Protein AF-T0YXG3-F1 (afdb_monomer)

Nearest PDB structures (foldseek):
  2q16-assembly1_B  TM=9.146E-01  e=9.879E-06  Escherichia coli K-12
  2pyu-assembly1_A-2  TM=8.471E-01  e=1.359E-05  Escherichia coli K-12
  1k7k-assembly1_A  TM=8.362E-01  e=2.266E-05  Escherichia coli
  3tqu-assembly2_D  TM=8.646E-01  e=6.708E-05  Coxiella burnetii RSA 493
  4bnq-assembly1_B  TM=8.327E-01  e=3.761E-04  Staphylococcus aureus

Secondary structure (DSSP, 8-state):
---S-HHHHHHHHHHTTTSS-----GGGSTT-TT-------SSHHHHHHHHHHHHHHHHSS---------EEGGGTTEEGGGTTTBTBTT--HHHHHHHHHHHHHHHHHHT-

Sequence (112 aa):
MASRNRGKVRELASLLASLPWSLQSLDDVPGGTEISWDESGSTYRANAAIKAEAVCRGTGLPALADDSGIELEALGGFPGVRSARWLGDDATEAELRTALCARVADLAEDAR

Radius of gyration: 16.85 Å; Cα contacts (8 Å, |Δi|>4): 125; chains: 1; bounding box: 40×25×52 Å

Mean predicted aligned error: 4.3 Å

Foldseek 3Di:
DLDPDPVVQVVVCVVCVVPPDDRDDLVRAVQSVVQDFDQPDPAQVSSQVRSQVSNCVRRVDRGGGGADAAADVLVVGPPHSCRCQPVHVPDDNVNSVVVVVVVVVVSVVVVD

Organism: NCBI:txid410659

Structure (mmCIF, N/CA/C/O backbone):
data_AF-T0YXG3-F1
#
_entry.id   AF-T0YXG3-F1
#
loop_
_atom_site.group_PDB
_atom_site.id
_atom_site.type_symbol
_atom_site.label_atom_id
_atom_site.label_alt_id
_atom_site.label_comp_id
_atom_site.label_asym_id
_atom_site.label_entity_id
_atom_site.label_seq_id
_atom_site.pdbx_PDB_ins_code
_atom_site.Cartn_x
_atom_site.Car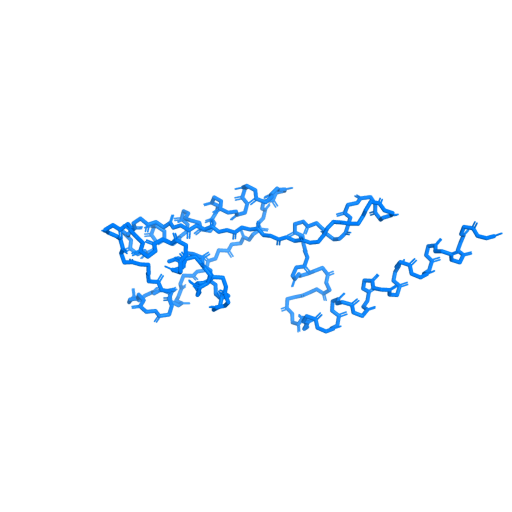tn_y
_atom_site.Cartn_z
_atom_site.occupancy
_atom_site.B_iso_or_equiv
_atom_site.auth_seq_id
_atom_site.auth_comp_id
_atom_site.auth_asym_id
_ato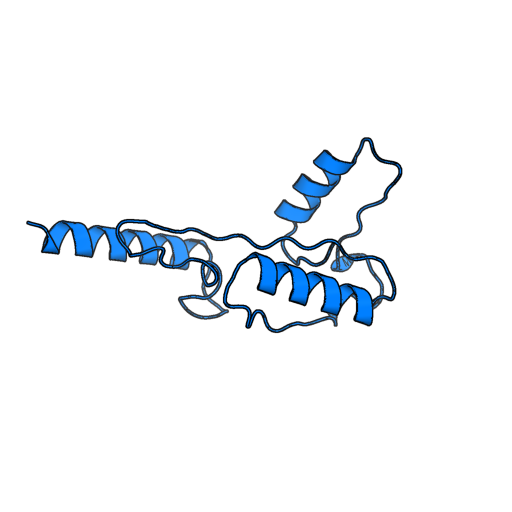m_site.auth_atom_id
_atom_site.pdbx_PDB_model_num
ATOM 1 N N . MET A 1 1 ? -8.208 2.438 9.194 1.00 89.00 1 MET A N 1
ATOM 2 C CA . MET A 1 1 ? -7.759 2.052 7.840 1.00 89.00 1 MET A CA 1
ATOM 3 C C . MET A 1 1 ? -6.407 1.388 7.959 1.00 89.00 1 MET A C 1
ATOM 5 O O . MET A 1 1 ? -5.508 2.004 8.506 1.00 89.00 1 MET A O 1
ATOM 9 N N . ALA A 1 2 ? -6.252 0.168 7.454 1.00 91.75 2 ALA A N 1
ATOM 10 C CA . ALA A 1 2 ? -5.015 -0.603 7.520 1.00 91.75 2 ALA A CA 1
ATOM 11 C C . ALA A 1 2 ? -3.996 -0.153 6.460 1.00 91.75 2 ALA A C 1
ATOM 13 O O . ALA A 1 2 ? -3.660 -0.877 5.526 1.00 91.75 2 ALA A O 1
ATOM 14 N N . SER A 1 3 ? -3.555 1.098 6.569 1.00 89.50 3 SER A N 1
ATOM 15 C CA . SER A 1 3 ? -2.539 1.687 5.706 1.00 89.50 3 SER A CA 1
ATOM 16 C C . SER A 1 3 ? -1.778 2.769 6.459 1.00 89.50 3 SER A C 1
ATOM 18 O O . SER A 1 3 ? -2.375 3.531 7.216 1.00 89.50 3 SER A O 1
ATOM 20 N N . ARG A 1 4 ? -0.472 2.864 6.196 1.00 85.62 4 ARG A N 1
ATOM 21 C CA . ARG A 1 4 ? 0.384 3.974 6.645 1.00 85.62 4 ARG A CA 1
ATOM 22 C C . ARG A 1 4 ? 0.459 5.108 5.610 1.00 85.62 4 ARG A C 1
ATOM 24 O O . ARG A 1 4 ? 1.070 6.143 5.852 1.00 85.62 4 ARG A O 1
ATOM 31 N N . ASN A 1 5 ? -0.180 4.943 4.447 1.00 87.31 5 ASN A N 1
ATOM 32 C CA . ASN A 1 5 ? -0.204 5.962 3.402 1.00 87.31 5 ASN A CA 1
ATOM 33 C C . ASN A 1 5 ? -1.308 6.995 3.684 1.00 87.31 5 ASN A C 1
ATOM 35 O O . ASN A 1 5 ? -2.493 6.757 3.434 1.00 87.31 5 ASN A O 1
ATOM 39 N N . ARG A 1 6 ? -0.905 8.179 4.157 1.00 86.88 6 ARG A N 1
ATOM 40 C CA . ARG A 1 6 ? -1.818 9.296 4.464 1.00 86.88 6 ARG A CA 1
ATOM 41 C C . ARG A 1 6 ? -2.600 9.801 3.245 1.00 86.88 6 ARG A C 1
ATOM 43 O O . ARG A 1 6 ? -3.676 10.368 3.418 1.00 86.88 6 ARG A O 1
ATOM 50 N N . GLY A 1 7 ? -2.068 9.632 2.033 1.00 87.56 7 GLY A N 1
ATOM 51 C CA . GLY A 1 7 ? -2.766 9.945 0.784 1.00 87.56 7 GLY A CA 1
ATOM 52 C C . GLY A 1 7 ? -3.991 9.056 0.600 1.00 87.56 7 GLY A C 1
ATOM 53 O O . GLY A 1 7 ? -5.102 9.569 0.487 1.00 87.56 7 GLY A O 1
ATOM 54 N N . LYS A 1 8 ? -3.806 7.736 0.722 1.00 87.12 8 LYS A N 1
ATOM 55 C CA . LYS A 1 8 ? -4.907 6.768 0.608 1.00 87.12 8 LYS A CA 1
ATOM 56 C C . LYS A 1 8 ? -5.987 6.975 1.670 1.00 87.12 8 LYS A C 1
ATOM 58 O O . LYS A 1 8 ? -7.170 6.860 1.367 1.00 87.12 8 LYS A O 1
ATOM 63 N N . VAL A 1 9 ? -5.597 7.313 2.905 1.00 90.62 9 VAL A N 1
ATOM 64 C CA . VAL A 1 9 ? -6.563 7.637 3.972 1.00 90.62 9 VAL A CA 1
ATOM 65 C C . VAL A 1 9 ? -7.431 8.827 3.579 1.00 90.62 9 VAL A C 1
ATOM 67 O O . VAL A 1 9 ? -8.648 8.755 3.715 1.00 90.62 9 VAL A O 1
ATOM 70 N N . ARG A 1 10 ? -6.828 9.901 3.055 1.00 90.75 10 ARG A N 1
ATOM 71 C CA . ARG A 1 10 ? -7.572 11.086 2.601 1.00 90.75 10 ARG A CA 1
ATOM 72 C C . ARG A 1 10 ? -8.521 10.766 1.447 1.00 90.75 10 ARG A C 1
ATOM 74 O O . ARG A 1 10 ? -9.669 11.200 1.477 1.00 90.75 10 ARG A O 1
ATOM 81 N N . GLU A 1 11 ? -8.059 10.008 0.458 1.00 91.38 11 GLU A N 1
ATOM 82 C CA . GLU A 1 11 ? -8.873 9.617 -0.697 1.00 91.38 11 GLU A CA 1
ATOM 83 C C . GLU A 1 11 ? -10.071 8.757 -0.284 1.00 91.38 11 GLU A C 1
ATOM 85 O O . GLU A 1 11 ? -11.209 9.090 -0.615 1.00 91.38 11 GLU A O 1
ATOM 90 N N . LEU A 1 12 ?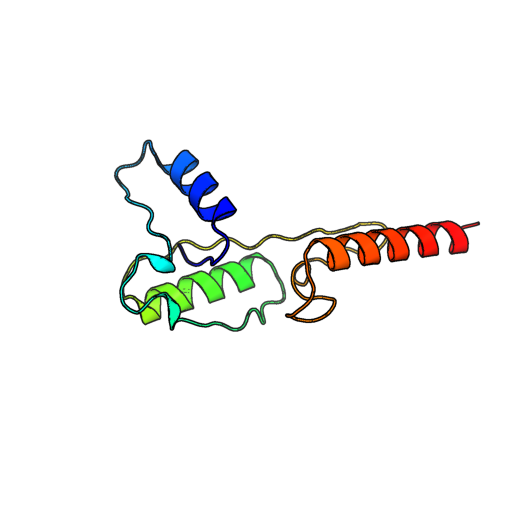 -9.851 7.703 0.509 1.00 91.25 12 LEU A N 1
ATOM 91 C CA . LEU A 1 12 ? -10.940 6.843 0.975 1.00 91.25 12 LEU A CA 1
ATOM 92 C C . LEU A 1 12 ? -11.885 7.561 1.940 1.00 91.25 12 LEU A C 1
ATOM 94 O O . LEU A 1 12 ? -13.091 7.347 1.864 1.00 91.25 12 LEU A O 1
ATOM 98 N N . ALA A 1 13 ? -11.379 8.438 2.812 1.00 91.44 13 ALA A N 1
ATOM 99 C CA . ALA A 1 13 ? -12.236 9.248 3.676 1.00 91.44 13 ALA A CA 1
ATOM 100 C C . ALA A 1 13 ? -13.185 10.134 2.854 1.00 91.44 13 ALA A C 1
ATOM 102 O O . ALA A 1 13 ? -14.364 10.230 3.182 1.00 91.44 13 ALA A O 1
ATOM 103 N N . SER A 1 14 ? -12.693 10.724 1.758 1.00 92.44 14 SER A N 1
ATOM 104 C CA . SER A 1 14 ? -13.516 11.506 0.828 1.00 92.44 14 SER A CA 1
ATOM 105 C C . SER A 1 14 ? -14.591 10.646 0.152 1.00 92.44 14 SER A C 1
ATOM 107 O O . SER A 1 14 ? -15.764 11.017 0.135 1.00 92.44 14 SER A O 1
ATOM 109 N N . LEU A 1 15 ? -14.221 9.460 -0.345 1.00 92.00 15 LEU A N 1
ATOM 110 C CA . LEU A 1 15 ? -15.154 8.543 -1.014 1.00 92.00 15 LEU A CA 1
ATOM 111 C C . LEU A 1 15 ? -16.256 8.015 -0.086 1.00 92.00 15 LEU A C 1
ATOM 113 O O . LEU A 1 15 ? -17.368 7.751 -0.537 1.00 92.00 15 LEU A O 1
ATOM 117 N N . LEU A 1 16 ? -15.954 7.861 1.203 1.00 91.75 16 LEU A N 1
ATOM 118 C CA . LEU A 1 16 ? -16.881 7.331 2.203 1.00 91.75 16 LEU A CA 1
ATOM 119 C C . LEU A 1 16 ? -17.652 8.426 2.955 1.00 91.75 16 LEU A C 1
ATOM 121 O O . LEU A 1 16 ? -18.465 8.099 3.814 1.00 91.75 16 LEU A O 1
ATOM 125 N N . ALA A 1 17 ? -17.441 9.707 2.634 1.00 91.94 17 ALA A N 1
ATOM 126 C CA . ALA A 1 17 ? -17.980 10.836 3.397 1.00 91.94 17 ALA A CA 1
ATOM 127 C C . ALA A 1 17 ? -19.519 10.891 3.458 1.00 91.94 17 ALA A C 1
ATOM 129 O O . ALA A 1 17 ? -20.077 11.503 4.365 1.00 91.94 17 ALA A O 1
ATOM 130 N N . SER A 1 18 ? -20.216 10.269 2.501 1.00 94.75 18 SER A N 1
ATOM 131 C CA . SER A 1 18 ? -21.684 10.196 2.473 1.00 94.75 18 SER A CA 1
ATOM 132 C C . SER A 1 18 ? -22.267 9.067 3.329 1.00 94.75 18 SER A C 1
ATOM 134 O O . SER A 1 18 ? -23.483 9.005 3.516 1.00 94.75 18 SER A O 1
ATOM 136 N N . LEU A 1 19 ? -21.427 8.162 3.832 1.00 93.75 19 LEU A N 1
ATOM 137 C CA . LEU A 1 19 ? -21.840 7.017 4.633 1.00 93.75 19 LEU A CA 1
ATOM 138 C C . LEU A 1 19 ? -21.757 7.359 6.128 1.00 93.75 19 LEU A C 1
ATOM 140 O O . LEU A 1 19 ? -20.950 8.197 6.528 1.00 93.75 19 LEU A O 1
ATOM 144 N N . PRO A 1 20 ? -22.548 6.700 6.993 1.00 93.75 20 PRO A N 1
ATOM 145 C CA . PRO A 1 20 ? -22.540 6.946 8.435 1.00 93.75 20 PRO A CA 1
ATOM 146 C C . PRO A 1 20 ? -21.332 6.283 9.129 1.00 93.75 20 PRO A C 1
ATOM 148 O O . PRO A 1 20 ? -21.471 5.657 10.179 1.00 93.75 20 PRO A O 1
ATOM 151 N N . TRP A 1 21 ? -20.145 6.375 8.528 1.00 88.69 21 TRP A N 1
ATOM 152 C CA . TRP A 1 21 ? -18.909 5.768 9.013 1.00 88.69 21 TRP A CA 1
ATOM 153 C C . TRP A 1 21 ? -17.826 6.826 9.201 1.00 88.69 21 TRP A C 1
ATOM 155 O O . TRP A 1 21 ? -17.659 7.717 8.375 1.00 88.69 21 TRP A O 1
ATOM 165 N N . SER A 1 22 ? -17.053 6.692 10.279 1.00 87.88 22 SER A N 1
ATOM 166 C CA . SER A 1 22 ? -15.865 7.509 10.521 1.00 87.88 22 SER A CA 1
ATOM 167 C C . SER A 1 22 ? -14.619 6.684 10.222 1.00 87.88 22 SER A C 1
ATOM 169 O O . SER A 1 22 ? -14.330 5.705 10.915 1.00 87.88 22 SER A O 1
ATOM 171 N N . LEU A 1 23 ? -13.897 7.047 9.160 1.00 91.31 23 LEU A N 1
ATOM 172 C CA . LEU A 1 23 ? -12.648 6.387 8.795 1.00 91.31 23 LEU A CA 1
ATOM 173 C C . LEU A 1 23 ? -11.496 6.972 9.619 1.00 91.31 23 LEU A C 1
ATOM 175 O O . LEU A 1 23 ? -11.142 8.134 9.451 1.00 91.31 23 LEU A O 1
ATOM 179 N N . GLN A 1 24 ? -10.880 6.151 10.468 1.00 91.38 24 GLN A N 1
ATOM 180 C CA . GLN A 1 24 ? -9.691 6.536 11.238 1.00 91.38 24 GLN A CA 1
ATOM 181 C C . GLN A 1 24 ? -8.410 6.060 10.547 1.00 91.38 24 GLN A C 1
ATOM 183 O O . GLN A 1 24 ? -8.394 4.971 9.954 1.00 91.38 24 GLN A O 1
ATOM 188 N N . SER A 1 25 ? -7.330 6.843 10.618 1.00 92.19 25 SER A N 1
ATOM 189 C CA . SER A 1 25 ? -6.000 6.356 10.236 1.00 92.19 25 SER A CA 1
ATOM 190 C C . SER A 1 25 ? -5.438 5.441 11.330 1.00 92.19 25 SER A C 1
ATOM 192 O O . SER A 1 25 ? -5.938 5.443 12.451 1.00 92.19 25 SER A O 1
ATOM 194 N N . LEU A 1 26 ? -4.421 4.629 11.023 1.00 91.25 26 LEU A N 1
ATOM 195 C CA . LEU A 1 26 ? -3.750 3.836 12.064 1.00 91.25 26 LEU A CA 1
ATOM 196 C C . LEU A 1 26 ? -3.081 4.710 13.128 1.00 91.25 26 LEU A C 1
ATOM 198 O O . LEU A 1 26 ? -3.040 4.304 14.284 1.00 91.25 26 LEU A O 1
ATOM 202 N N . ASP A 1 27 ? -2.608 5.897 12.744 1.00 90.25 27 ASP A N 1
ATOM 203 C CA . ASP A 1 27 ? -1.969 6.849 13.657 1.00 90.25 27 ASP A CA 1
ATOM 204 C C . ASP A 1 27 ? -2.957 7.387 14.711 1.00 90.25 27 ASP A C 1
ATOM 206 O O . ASP A 1 27 ? -2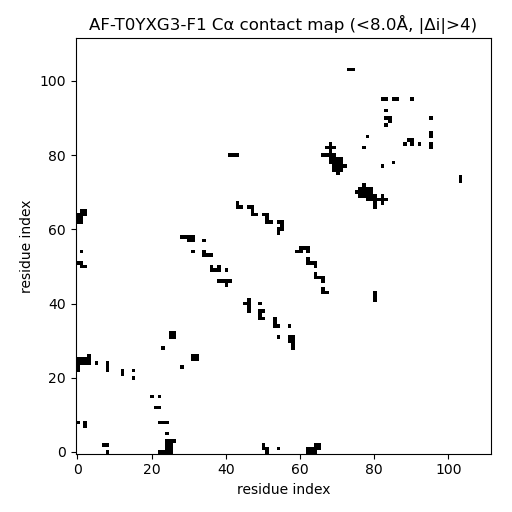.540 7.802 15.788 1.00 90.25 27 ASP A O 1
ATOM 210 N N . ASP A 1 28 ? -4.262 7.369 14.410 1.00 90.12 28 ASP A N 1
ATOM 211 C CA . ASP A 1 28 ? -5.314 7.903 15.286 1.00 90.12 28 ASP A CA 1
ATOM 212 C C . ASP A 1 28 ? -5.889 6.849 16.250 1.00 90.12 28 ASP A C 1
ATOM 214 O O . ASP A 1 28 ? -6.627 7.191 17.176 1.00 90.12 28 ASP A O 1
ATOM 218 N N . VAL A 1 29 ? -5.579 5.564 16.040 1.00 90.19 29 VAL A N 1
ATOM 219 C CA . VAL A 1 29 ? -6.097 4.465 16.864 1.00 90.19 29 VAL A CA 1
ATOM 220 C C . VAL A 1 29 ? -5.095 4.148 17.980 1.00 90.19 29 VAL A C 1
ATOM 222 O O . VAL A 1 29 ? -3.927 3.892 17.682 1.00 90.19 29 VAL A O 1
ATOM 225 N N . PRO A 1 30 ? -5.513 4.101 19.261 1.00 89.06 30 PRO A N 1
ATOM 226 C CA . PRO A 1 30 ? -4.640 3.667 20.349 1.00 89.06 30 PRO A CA 1
ATOM 227 C C . PRO A 1 30 ? -4.070 2.272 20.079 1.00 89.06 30 PRO A C 1
ATOM 229 O O . PRO A 1 30 ? -4.826 1.343 19.796 1.00 89.06 30 PRO A O 1
ATOM 232 N N . GLY A 1 31 ? -2.749 2.116 20.158 1.00 87.44 31 GLY A N 1
ATOM 233 C C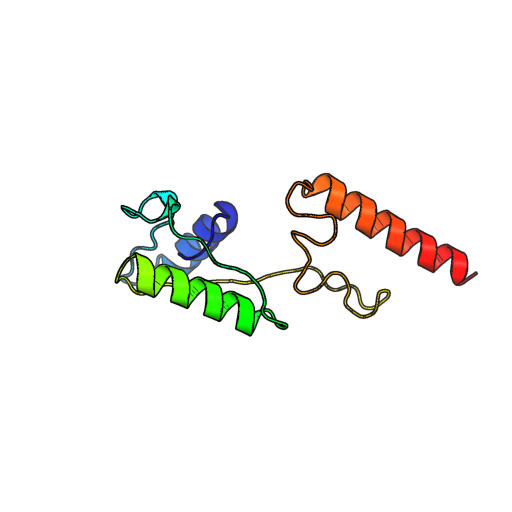A . GLY A 1 31 ? -2.096 0.846 19.836 1.00 87.44 31 GLY A CA 1
ATOM 234 C C . GLY A 1 31 ? -1.938 0.574 18.330 1.00 87.44 31 GLY A C 1
ATOM 235 O O . GLY A 1 31 ? -1.482 -0.500 17.946 1.00 87.44 31 GLY A O 1
ATOM 236 N N . GLY A 1 32 ? -2.377 1.489 17.456 1.00 89.06 32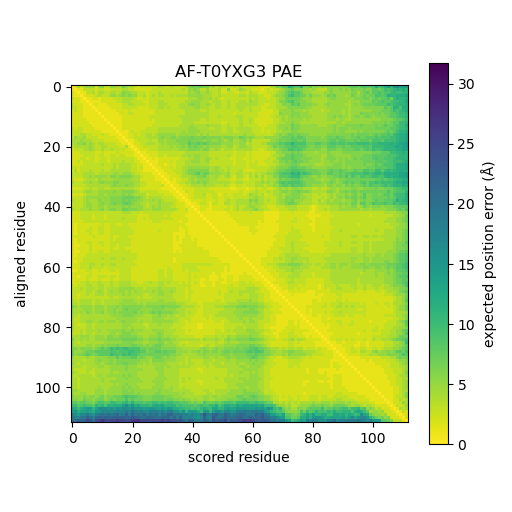 GLY A N 1
ATOM 237 C CA . GLY A 1 32 ? -2.411 1.279 16.009 1.00 89.06 32 GLY A CA 1
ATOM 238 C C . GLY A 1 32 ? -1.035 1.329 15.342 1.00 89.06 32 GLY A C 1
ATOM 239 O O . GLY A 1 32 ? -0.793 0.599 14.379 1.00 89.06 32 GLY A O 1
ATOM 240 N N . THR A 1 33 ? -0.111 2.146 15.851 1.00 87.75 33 THR A N 1
ATOM 241 C CA . THR A 1 33 ? 1.231 2.310 15.266 1.00 87.75 33 THR A CA 1
ATOM 242 C C . THR A 1 33 ? 2.152 1.127 15.572 1.00 87.75 33 THR A C 1
ATOM 244 O O . THR A 1 33 ? 3.055 0.836 14.777 1.00 87.75 33 THR A O 1
ATOM 247 N N . GLU A 1 34 ? 1.881 0.397 16.658 1.00 92.31 34 GLU A N 1
ATOM 248 C CA . GLU A 1 34 ? 2.546 -0.852 17.034 1.00 92.31 34 GLU A CA 1
ATOM 249 C C . GLU A 1 34 ? 2.119 -2.043 16.160 1.00 92.31 34 GLU A C 1
ATOM 251 O O . GLU A 1 34 ? 2.822 -3.055 16.102 1.00 92.31 34 GLU A O 1
ATOM 256 N N . ILE A 1 35 ? 0.994 -1.937 15.440 1.00 93.81 35 ILE A N 1
ATOM 257 C CA . ILE A 1 35 ? 0.529 -3.004 14.552 1.00 93.81 35 ILE A CA 1
ATOM 258 C C . ILE A 1 35 ? 1.427 -3.062 13.316 1.00 93.81 35 ILE A C 1
ATOM 260 O O . ILE A 1 35 ? 1.586 -2.096 12.559 1.00 93.81 35 ILE A O 1
ATOM 264 N N . SER A 1 36 ? 1.984 -4.247 13.095 1.00 91.62 36 SER A N 1
ATOM 265 C CA . SER A 1 36 ? 2.775 -4.599 11.924 1.00 91.62 36 SER A CA 1
ATOM 266 C C . SER A 1 36 ? 2.228 -5.870 11.281 1.00 91.62 36 SER A C 1
ATOM 268 O O . SER A 1 36 ? 1.524 -6.666 11.908 1.00 91.62 36 SER A O 1
ATOM 270 N N . TRP A 1 37 ? 2.517 -6.033 9.998 1.00 92.56 37 TRP A N 1
ATOM 271 C CA . TRP A 1 37 ? 2.145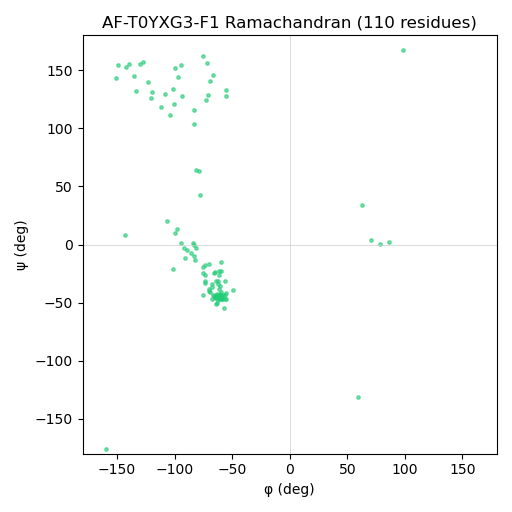 -7.192 9.202 1.00 92.56 37 TRP A CA 1
ATOM 272 C C . TRP A 1 37 ? 3.208 -7.406 8.132 1.00 92.56 37 TRP A C 1
ATOM 274 O O . TRP A 1 37 ? 3.874 -6.460 7.715 1.00 92.56 37 TRP A O 1
ATOM 284 N N . ASP A 1 38 ? 3.332 -8.645 7.675 1.00 89.81 38 ASP A N 1
ATOM 285 C CA . ASP A 1 38 ? 4.190 -9.000 6.552 1.00 89.81 38 ASP A CA 1
ATOM 286 C C . ASP A 1 38 ? 3.340 -9.157 5.287 1.00 89.81 38 ASP A C 1
ATOM 288 O O . ASP A 1 38 ? 2.422 -9.979 5.241 1.00 89.81 38 ASP A O 1
ATOM 292 N N . GLU A 1 39 ? 3.626 -8.366 4.254 1.00 85.56 39 GLU A N 1
ATOM 293 C CA . GLU A 1 39 ? 2.937 -8.432 2.962 1.00 85.56 39 GLU A CA 1
ATOM 294 C C . GLU A 1 39 ? 3.503 -9.568 2.089 1.00 85.56 39 GLU A C 1
ATOM 296 O O . GLU A 1 39 ? 4.074 -9.350 1.013 1.00 85.56 39 GLU A O 1
ATOM 301 N N . SER A 1 40 ? 3.322 -10.792 2.588 1.00 90.62 40 SER A N 1
ATOM 302 C CA . SER A 1 40 ? 3.768 -12.061 1.996 1.00 90.62 40 SER A CA 1
ATOM 303 C C . SER A 1 40 ? 2.808 -12.635 0.945 1.00 90.62 40 SER A C 1
ATOM 305 O O . SER A 1 40 ? 3.047 -13.710 0.390 1.00 90.62 40 SER A O 1
ATOM 307 N N . GLY A 1 41 ? 1.711 -11.937 0.648 1.00 91.00 41 GLY A N 1
ATOM 308 C CA . GLY A 1 41 ? 0.734 -12.352 -0.347 1.00 91.00 41 GLY A CA 1
ATOM 309 C C . GLY A 1 41 ? 1.282 -12.268 -1.772 1.00 91.00 41 GLY A C 1
ATOM 310 O O . GLY A 1 41 ? 1.947 -11.311 -2.163 1.00 91.00 41 GLY A O 1
ATOM 311 N N . SER A 1 42 ? 0.932 -13.254 -2.597 1.00 93.69 42 SER A N 1
ATOM 312 C CA . SER A 1 42 ? 1.278 -13.283 -4.026 1.00 93.69 42 SER A CA 1
ATOM 313 C C . SER A 1 42 ? 0.344 -12.449 -4.911 1.00 93.69 42 SER A C 1
ATOM 315 O O . SER A 1 42 ? 0.552 -12.364 -6.117 1.00 93.69 42 SER A O 1
ATOM 317 N N . THR A 1 43 ? -0.698 -11.842 -4.334 1.00 96.00 43 THR A N 1
ATOM 318 C CA . THR A 1 43 ? -1.685 -11.015 -5.043 1.00 96.00 43 THR A CA 1
ATOM 319 C C . THR A 1 43 ? -2.046 -9.787 -4.212 1.00 96.00 43 THR A C 1
ATOM 321 O O . THR A 1 43 ? -2.009 -9.842 -2.980 1.00 96.00 43 THR A O 1
ATOM 324 N N . TYR A 1 44 ? -2.498 -8.714 -4.871 1.00 96.38 44 TYR A N 1
ATOM 325 C CA . TYR A 1 44 ? -2.997 -7.513 -4.188 1.00 96.38 44 TYR A CA 1
ATOM 326 C C . TYR A 1 44 ? -4.121 -7.835 -3.198 1.00 96.38 44 TYR A C 1
ATOM 328 O O . TYR A 1 44 ? -4.132 -7.368 -2.061 1.00 96.38 44 TYR A O 1
ATOM 336 N N . ARG A 1 45 ? -5.046 -8.719 -3.597 1.00 96.69 45 ARG A N 1
ATOM 337 C CA . ARG A 1 45 ? -6.137 -9.182 -2.730 1.00 96.69 45 ARG A CA 1
ATO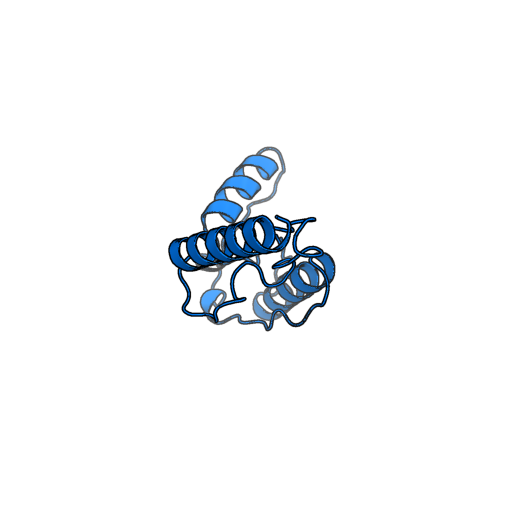M 338 C C . ARG A 1 45 ? -5.609 -9.854 -1.460 1.00 96.69 45 ARG A C 1
ATOM 340 O O . ARG A 1 45 ? -6.143 -9.592 -0.387 1.00 96.69 45 ARG A O 1
ATOM 347 N N . ALA A 1 46 ? -4.596 -10.714 -1.574 1.00 96.75 46 ALA A N 1
ATOM 348 C CA . ALA A 1 46 ? -4.017 -11.402 -0.422 1.00 96.75 46 ALA A CA 1
ATOM 349 C C . ALA A 1 46 ? -3.338 -10.414 0.538 1.00 96.75 46 ALA A C 1
ATOM 351 O O . ALA A 1 46 ? -3.599 -10.454 1.737 1.00 96.75 46 ALA A O 1
ATOM 352 N N . ASN A 1 47 ? -2.550 -9.470 0.019 1.00 95.81 47 ASN A N 1
ATOM 353 C CA . ASN A 1 47 ? -1.917 -8.432 0.836 1.00 95.81 47 ASN A CA 1
ATOM 354 C C . ASN A 1 47 ? -2.939 -7.514 1.516 1.00 95.81 47 ASN A C 1
ATOM 356 O O . ASN A 1 47 ? -2.794 -7.195 2.695 1.00 95.81 47 ASN A O 1
ATOM 360 N N . ALA A 1 48 ? -3.993 -7.103 0.805 1.00 95.94 48 ALA A N 1
ATOM 361 C CA . ALA A 1 48 ? -5.077 -6.319 1.390 1.00 95.94 48 ALA A CA 1
ATOM 362 C C . ALA A 1 48 ? -5.782 -7.087 2.523 1.00 95.94 48 ALA A C 1
ATOM 364 O O . ALA A 1 48 ? -6.024 -6.521 3.587 1.00 95.94 48 ALA A O 1
ATOM 365 N N . ALA A 1 49 ? -6.053 -8.383 2.340 1.00 96.94 49 ALA A N 1
ATOM 366 C CA . ALA A 1 49 ? -6.639 -9.217 3.388 1.00 96.94 49 ALA A CA 1
ATOM 367 C C . ALA A 1 49 ? -5.725 -9.322 4.621 1.00 96.94 49 ALA A C 1
ATOM 369 O O . ALA A 1 49 ? -6.183 -9.063 5.732 1.00 96.94 49 ALA A O 1
ATOM 370 N N . ILE A 1 50 ? -4.430 -9.604 4.428 1.00 96.69 50 ILE A N 1
ATOM 371 C CA . ILE A 1 50 ? -3.435 -9.679 5.513 1.00 96.69 50 ILE A CA 1
ATOM 372 C C . ILE A 1 50 ? -3.413 -8.378 6.328 1.00 96.69 50 ILE A C 1
ATOM 374 O O . ILE A 1 50 ? -3.479 -8.409 7.558 1.00 96.69 50 ILE A O 1
ATOM 378 N N . LYS A 1 51 ? -3.385 -7.230 5.640 1.00 95.19 51 LYS A N 1
ATOM 379 C CA . LYS A 1 51 ? -3.443 -5.895 6.247 1.00 95.19 51 LYS A CA 1
ATOM 380 C C . LYS A 1 51 ? -4.686 -5.688 7.099 1.00 95.19 51 LYS A C 1
ATOM 382 O O . LYS A 1 51 ? -4.588 -5.304 8.265 1.00 95.19 51 LYS A O 1
ATOM 387 N N . ALA A 1 52 ? -5.857 -5.923 6.507 1.00 96.12 52 ALA A N 1
ATOM 388 C CA . ALA A 1 52 ? -7.135 -5.744 7.184 1.00 96.12 52 ALA A CA 1
ATOM 389 C C . ALA A 1 52 ? -7.222 -6.644 8.420 1.00 96.12 52 ALA A C 1
ATOM 391 O O . ALA A 1 52 ? -7.562 -6.173 9.501 1.00 96.12 52 ALA A O 1
ATOM 392 N N . GLU A 1 53 ? -6.853 -7.915 8.291 1.00 96.69 53 GLU A N 1
ATOM 393 C CA . GLU A 1 53 ? -6.884 -8.856 9.402 1.00 96.69 53 GLU A CA 1
ATOM 394 C C . GLU A 1 53 ? -5.935 -8.475 10.541 1.00 96.69 53 GLU A C 1
ATOM 396 O O . GLU A 1 53 ? -6.331 -8.544 11.704 1.00 96.69 53 GLU A O 1
ATOM 401 N N . ALA A 1 54 ? -4.698 -8.071 10.236 1.00 96.06 54 ALA A N 1
ATOM 402 C CA . ALA A 1 54 ? -3.731 -7.668 11.254 1.00 96.06 54 ALA A CA 1
ATOM 403 C C . ALA A 1 54 ? -4.253 -6.489 12.085 1.00 96.06 54 ALA A C 1
ATOM 405 O O . ALA A 1 54 ? -4.243 -6.538 13.315 1.00 96.06 54 ALA A O 1
ATOM 406 N N . VAL A 1 55 ? -4.790 -5.466 11.418 1.00 95.31 55 VAL A N 1
ATOM 407 C CA . VAL A 1 55 ? -5.352 -4.288 12.089 1.00 95.31 55 VAL A CA 1
ATOM 408 C C . VAL A 1 55 ? -6.643 -4.615 12.825 1.00 95.31 55 VAL A C 1
ATOM 410 O O . VAL A 1 55 ? -6.833 -4.157 13.950 1.00 95.31 55 VAL A O 1
ATOM 413 N N . CYS A 1 56 ? -7.509 -5.444 12.243 1.00 95.94 56 CYS A N 1
ATOM 414 C CA . CYS A 1 56 ? -8.734 -5.882 12.901 1.00 95.94 56 CYS A CA 1
ATOM 415 C C . CYS A 1 56 ? -8.426 -6.636 14.200 1.00 95.94 56 CYS A C 1
ATOM 417 O O . CYS A 1 56 ? -9.041 -6.367 15.229 1.00 95.94 56 CYS A O 1
ATOM 419 N N . ARG A 1 57 ? -7.441 -7.545 14.175 1.00 95.12 57 ARG A N 1
ATOM 420 C CA . ARG A 1 57 ? -7.002 -8.296 15.360 1.00 95.12 57 ARG A CA 1
ATOM 421 C C . ARG A 1 57 ? -6.342 -7.398 16.404 1.00 95.12 57 ARG A C 1
ATOM 423 O O . ARG A 1 57 ? -6.625 -7.561 17.583 1.00 95.12 57 ARG A O 1
ATOM 430 N N . GLY A 1 58 ? -5.481 -6.470 15.984 1.00 94.31 58 GLY A N 1
ATOM 431 C CA . GLY A 1 58 ? -4.744 -5.606 16.910 1.00 94.31 58 GLY A CA 1
ATOM 432 C C . GLY A 1 58 ? -5.596 -4.516 17.566 1.00 94.31 58 GLY A C 1
ATOM 433 O O . GLY A 1 58 ? -5.343 -4.158 18.709 1.00 94.31 58 GLY A O 1
ATOM 434 N N . THR A 1 59 ? -6.622 -4.011 16.874 1.00 93.56 59 THR A N 1
ATOM 435 C CA . THR A 1 59 ? -7.471 -2.911 17.378 1.00 93.56 59 THR A CA 1
ATOM 436 C C . THR A 1 59 ? -8.820 -3.373 17.932 1.00 93.56 59 THR A C 1
ATOM 438 O O . THR A 1 59 ? -9.469 -2.627 18.660 1.00 93.56 59 THR A O 1
ATOM 441 N N . GLY A 1 60 ? -9.291 -4.567 17.551 1.00 93.44 60 GLY A N 1
ATOM 442 C CA . GLY A 1 60 ? -10.662 -5.018 17.813 1.00 93.44 60 GLY A CA 1
ATOM 443 C C . GLY A 1 60 ? -11.735 -4.292 16.987 1.00 93.44 60 GLY A C 1
ATOM 444 O O . GLY A 1 60 ? -12.924 -4.550 17.172 1.00 93.44 60 GLY A O 1
ATOM 445 N N . LEU A 1 61 ? -11.343 -3.395 16.077 1.00 93.50 61 LEU A N 1
ATOM 446 C CA . LEU A 1 61 ? -12.245 -2.631 15.216 1.00 93.50 61 LEU A CA 1
ATOM 447 C C . LEU A 1 61 ? -12.322 -3.246 13.811 1.00 93.50 61 LEU A C 1
ATOM 449 O O . LEU A 1 61 ? -11.337 -3.812 13.334 1.00 93.50 61 LEU A O 1
ATOM 453 N N . PRO A 1 62 ? -13.443 -3.078 13.084 1.00 94.56 62 PRO A N 1
ATOM 454 C CA . PRO A 1 62 ? -13.487 -3.382 11.659 1.00 94.56 62 PRO A CA 1
ATOM 455 C C . PRO A 1 62 ? -12.401 -2.612 10.895 1.00 94.56 62 PRO A C 1
ATOM 457 O O . PRO A 1 62 ? -12.245 -1.400 11.062 1.00 94.56 62 PRO A O 1
ATOM 460 N N . ALA A 1 63 ? -11.668 -3.306 10.025 1.00 94.56 63 ALA A N 1
ATOM 461 C CA . ALA A 1 63 ? -10.559 -2.728 9.277 1.00 94.56 63 ALA A CA 1
ATOM 462 C C . ALA A 1 63 ? -10.795 -2.802 7.764 1.00 94.56 63 ALA A C 1
ATOM 464 O O . ALA A 1 63 ? -11.094 -3.858 7.212 1.00 94.56 63 ALA A O 1
ATOM 465 N N . LEU A 1 64 ? -10.599 -1.666 7.094 1.00 94.31 64 LEU A N 1
ATOM 466 C CA . LEU A 1 64 ? -10.527 -1.561 5.638 1.00 94.31 64 LEU A CA 1
ATOM 467 C C . LEU A 1 64 ? -9.062 -1.461 5.211 1.00 94.31 64 LEU A C 1
ATOM 469 O O . LEU A 1 64 ? -8.317 -0.663 5.789 1.00 94.31 64 LEU A O 1
ATOM 473 N N . ALA A 1 65 ? -8.670 -2.225 4.196 1.00 94.12 65 ALA A N 1
ATOM 474 C CA . ALA A 1 65 ? -7.335 -2.208 3.612 1.00 94.12 65 ALA A CA 1
ATOM 475 C C . ALA A 1 65 ? -7.403 -2.077 2.091 1.00 94.12 65 ALA A C 1
ATOM 477 O O . ALA A 1 65 ? -8.376 -2.493 1.465 1.00 94.12 65 ALA A O 1
ATOM 478 N N . ASP A 1 66 ? -6.326 -1.550 1.523 1.00 92.75 66 ASP A N 1
ATOM 479 C CA . ASP A 1 66 ? -6.098 -1.451 0.087 1.00 92.75 66 ASP A CA 1
ATOM 480 C C . ASP A 1 66 ? -4.658 -1.890 -0.225 1.00 92.75 66 ASP A C 1
ATOM 482 O O . ASP A 1 66 ? -3.735 -1.650 0.569 1.00 92.75 66 ASP A O 1
ATOM 486 N N . ASP A 1 67 ? -4.461 -2.531 -1.375 1.00 93.25 67 ASP A N 1
ATOM 487 C CA . ASP A 1 67 ? -3.141 -2.873 -1.897 1.00 93.25 67 ASP A CA 1
ATOM 488 C C . ASP A 1 67 ? -3.042 -2.503 -3.371 1.00 93.25 67 ASP A C 1
ATOM 490 O O . ASP A 1 67 ? -3.932 -2.804 -4.160 1.00 93.25 67 ASP A O 1
ATOM 494 N N . SER A 1 68 ? -1.954 -1.830 -3.730 1.00 91.88 68 SER A N 1
ATOM 495 C CA . SER A 1 68 ? -1.787 -1.232 -5.051 1.00 91.88 68 SER A CA 1
ATOM 496 C C . SER A 1 68 ? -0.349 -1.366 -5.514 1.00 91.88 68 SER A C 1
ATOM 498 O O . SER A 1 68 ? 0.579 -1.344 -4.705 1.00 91.88 68 SER A O 1
ATOM 500 N N . GLY A 1 69 ? -0.155 -1.395 -6.825 1.00 93.31 69 GLY A N 1
ATOM 501 C CA . GLY A 1 69 ? 1.165 -1.365 -7.426 1.00 93.31 69 GLY A CA 1
ATOM 502 C C . GLY A 1 69 ? 1.128 -0.915 -8.878 1.00 93.31 69 GLY A C 1
ATOM 503 O O . GLY A 1 69 ? 0.085 -0.532 -9.402 1.00 93.31 69 GLY A O 1
ATOM 504 N N . ILE A 1 70 ? 2.298 -0.949 -9.498 1.00 95.06 70 ILE A N 1
ATOM 505 C CA . ILE A 1 70 ? 2.540 -0.694 -10.907 1.00 95.06 70 ILE A CA 1
ATOM 506 C C . ILE A 1 70 ? 2.885 -2.034 -11.553 1.00 95.06 70 ILE A C 1
ATOM 508 O O . ILE A 1 70 ? 3.772 -2.748 -11.084 1.00 95.06 70 ILE A O 1
ATOM 512 N N . GLU A 1 71 ? 2.206 -2.347 -12.648 1.00 96.00 71 GLU A N 1
ATOM 513 C CA . GLU A 1 71 ? 2.488 -3.504 -13.491 1.00 96.00 71 GLU A CA 1
ATOM 514 C C . GLU A 1 71 ? 2.817 -3.001 -14.891 1.00 96.00 71 GLU A C 1
ATOM 516 O O . GLU A 1 71 ? 2.055 -2.231 -15.477 1.00 96.00 71 GLU A O 1
ATOM 521 N N . LEU A 1 72 ? 3.968 -3.411 -15.422 1.00 95.00 72 LEU A N 1
ATOM 522 C CA . LEU A 1 72 ? 4.371 -3.078 -16.782 1.00 95.00 72 LEU A CA 1
ATOM 523 C C . LEU A 1 72 ? 4.358 -4.338 -17.639 1.00 95.00 72 LEU A C 1
ATOM 525 O O . LEU A 1 72 ? 5.121 -5.270 -17.391 1.00 95.00 72 LEU A O 1
ATOM 529 N N . GLU A 1 73 ? 3.512 -4.349 -18.670 1.00 93.81 73 GLU A N 1
ATOM 530 C CA . GLU A 1 73 ? 3.366 -5.480 -19.596 1.00 93.81 73 GLU A CA 1
ATOM 531 C C . GLU A 1 73 ? 4.705 -5.864 -20.241 1.00 93.81 73 GLU A C 1
ATOM 533 O O . GLU A 1 73 ? 5.074 -7.036 -20.243 1.00 93.81 73 GLU A O 1
ATOM 538 N N . ALA A 1 74 ? 5.492 -4.870 -20.671 1.00 91.06 74 ALA A N 1
ATOM 539 C CA . ALA A 1 74 ? 6.822 -5.075 -21.251 1.00 91.06 74 ALA A CA 1
ATOM 540 C C . ALA A 1 74 ? 7.812 -5.777 -20.299 1.00 91.06 74 ALA A C 1
ATOM 542 O O . ALA A 1 74 ? 8.766 -6.400 -20.751 1.00 91.06 74 ALA A O 1
ATOM 543 N N . LEU A 1 75 ? 7.579 -5.705 -18.985 1.00 93.25 75 LEU A N 1
ATOM 544 C CA . LEU A 1 75 ? 8.383 -6.368 -17.957 1.00 93.25 75 LEU A CA 1
ATOM 545 C C . LEU A 1 75 ? 7.662 -7.582 -17.346 1.00 93.25 75 LEU A C 1
ATOM 547 O O . LEU A 1 75 ? 7.976 -7.989 -16.226 1.00 93.25 75 LEU A O 1
ATOM 551 N N . GLY A 1 76 ? 6.667 -8.142 -18.041 1.00 93.31 76 GLY A N 1
ATOM 552 C CA . GLY A 1 76 ? 5.907 -9.297 -17.564 1.00 93.31 76 GLY A CA 1
ATOM 553 C C . GLY A 1 76 ? 5.128 -9.023 -16.274 1.00 93.31 76 GLY A C 1
ATOM 554 O O . GLY A 1 76 ? 5.023 -9.901 -15.422 1.00 93.31 76 GLY A O 1
ATOM 555 N N . GLY A 1 77 ? 4.636 -7.793 -16.093 1.00 94.75 77 GLY A N 1
ATOM 556 C CA . GLY A 1 77 ? 3.884 -7.367 -14.908 1.00 94.75 77 GLY A CA 1
ATOM 557 C C . GLY A 1 77 ? 4.750 -6.890 -13.737 1.00 94.75 77 GLY A C 1
ATOM 558 O O . GLY A 1 77 ? 4.226 -6.521 -12.691 1.00 94.75 77 GLY A O 1
ATOM 559 N N . PHE A 1 78 ? 6.074 -6.847 -13.877 1.00 95.44 78 PHE A N 1
ATOM 560 C CA . PHE A 1 78 ? 6.952 -6.292 -12.844 1.00 95.44 78 PHE A CA 1
ATOM 561 C C . PHE A 1 78 ? 6.755 -4.764 -12.673 1.00 95.44 78 PHE A C 1
ATOM 563 O O . PHE A 1 78 ? 6.550 -4.076 -13.679 1.00 95.44 78 PHE A O 1
ATOM 570 N N . PRO A 1 79 ? 6.879 -4.197 -11.448 1.00 95.50 79 PRO A N 1
ATOM 571 C CA . PRO A 1 79 ? 7.158 -4.854 -10.156 1.00 95.50 79 PRO A CA 1
ATOM 572 C C . PRO A 1 79 ? 5.944 -5.483 -9.451 1.00 95.50 79 PRO A C 1
ATOM 574 O O . PRO A 1 79 ? 6.128 -6.256 -8.503 1.00 95.50 79 PRO A O 1
ATOM 577 N N . GLY A 1 80 ? 4.720 -5.179 -9.885 1.00 95.50 80 GLY A N 1
ATOM 578 C CA . GLY A 1 80 ? 3.489 -5.797 -9.395 1.00 95.50 80 GLY A CA 1
ATOM 579 C C . GLY A 1 80 ? 3.278 -5.607 -7.896 1.00 95.50 80 GLY A C 1
ATOM 580 O O . GLY A 1 80 ? 3.427 -4.503 -7.366 1.00 95.50 80 GLY A O 1
ATOM 581 N N . VAL A 1 81 ? 2.960 -6.681 -7.174 1.00 95.25 81 VAL A N 1
ATOM 582 C CA . VAL A 1 81 ? 2.727 -6.652 -5.714 1.00 95.25 81 VAL A CA 1
ATOM 583 C C . VAL A 1 81 ? 3.928 -6.159 -4.895 1.00 95.25 81 VAL A C 1
ATOM 585 O O . VAL A 1 81 ? 3.775 -5.794 -3.735 1.00 95.25 81 VAL A O 1
ATOM 588 N N . ARG A 1 82 ? 5.132 -6.106 -5.484 1.00 93.12 82 ARG A N 1
ATOM 589 C CA . ARG A 1 82 ? 6.357 -5.616 -4.827 1.00 93.12 82 ARG A CA 1
ATOM 590 C C . ARG A 1 82 ? 6.685 -4.160 -5.154 1.00 93.12 82 ARG A C 1
ATOM 592 O O . ARG A 1 82 ? 7.786 -3.707 -4.862 1.00 93.12 82 ARG A O 1
ATOM 599 N N . SER A 1 83 ? 5.752 -3.415 -5.741 1.00 94.56 83 SER A N 1
ATOM 600 C CA . SER A 1 83 ? 5.979 -2.047 -6.233 1.00 94.56 83 SER A CA 1
ATOM 601 C C . SER A 1 83 ? 6.651 -1.105 -5.238 1.00 94.56 83 SER A C 1
ATOM 603 O O . SER A 1 83 ? 7.516 -0.335 -5.638 1.00 94.56 83 SER A O 1
ATOM 605 N N . ALA A 1 84 ? 6.296 -1.190 -3.956 1.00 91.25 84 ALA A N 1
ATOM 606 C CA . ALA A 1 84 ? 6.842 -0.318 -2.918 1.00 91.25 84 ALA A CA 1
ATOM 607 C C . ALA A 1 84 ? 8.173 -0.802 -2.307 1.00 91.25 84 ALA A C 1
ATOM 609 O O . ALA A 1 84 ? 8.741 -0.086 -1.499 1.00 91.25 84 ALA A O 1
ATOM 610 N N . ARG A 1 85 ? 8.647 -2.013 -2.639 1.00 90.31 85 ARG A N 1
ATOM 611 C CA . ARG A 1 85 ? 9.749 -2.685 -1.915 1.00 90.31 85 ARG A CA 1
ATOM 612 C C . ARG A 1 85 ? 10.705 -3.493 -2.794 1.00 90.31 85 ARG A C 1
ATOM 614 O O . ARG A 1 85 ? 11.541 -4.238 -2.296 1.00 90.31 85 ARG A O 1
ATOM 621 N N . TRP A 1 86 ? 10.590 -3.402 -4.120 1.00 93.62 86 TRP A N 1
ATOM 622 C CA . TRP A 1 86 ? 11.390 -4.235 -5.030 1.00 93.62 86 TRP A CA 1
ATOM 623 C C . TRP A 1 86 ? 12.884 -3.871 -5.054 1.00 93.62 86 TRP A C 1
ATOM 625 O O . TRP A 1 86 ? 13.686 -4.697 -5.482 1.00 93.62 86 TRP A O 1
ATOM 635 N N . LEU A 1 87 ? 13.252 -2.681 -4.564 1.00 94.94 87 LEU A N 1
ATOM 636 C CA . LEU A 1 87 ? 14.636 -2.263 -4.300 1.00 94.94 87 LEU A CA 1
ATOM 637 C C . LEU A 1 87 ? 15.037 -2.390 -2.816 1.00 94.94 87 LEU A C 1
ATOM 639 O O . LEU A 1 87 ? 16.096 -1.907 -2.429 1.00 94.94 87 LEU A O 1
ATOM 643 N N . GLY A 1 88 ? 14.210 -3.036 -1.992 1.00 92.12 88 GLY A N 1
ATOM 644 C CA . GLY A 1 88 ? 14.328 -3.032 -0.533 1.00 92.12 88 GLY A CA 1
ATOM 645 C C . GLY A 1 88 ? 13.389 -2.020 0.129 1.00 92.12 88 GLY A C 1
ATOM 646 O O . GLY A 1 88 ? 12.801 -1.172 -0.544 1.00 92.12 88 GLY A O 1
ATOM 647 N N . ASP A 1 89 ? 13.239 -2.139 1.449 1.00 87.31 89 ASP A N 1
ATOM 648 C CA . ASP A 1 89 ? 12.254 -1.378 2.236 1.00 87.31 89 ASP A CA 1
ATOM 649 C C . ASP A 1 89 ? 12.650 0.091 2.471 1.00 87.31 89 ASP A C 1
ATOM 651 O O . ASP A 1 89 ? 11.787 0.923 2.743 1.00 87.31 89 ASP A O 1
ATOM 655 N N . ASP A 1 90 ? 13.935 0.422 2.318 1.00 91.94 90 ASP A N 1
ATOM 656 C CA . ASP A 1 90 ? 14.463 1.782 2.499 1.00 91.94 90 ASP A CA 1
ATOM 657 C C . ASP A 1 90 ? 14.422 2.626 1.213 1.00 91.94 90 ASP A C 1
ATOM 659 O O . ASP A 1 90 ? 14.766 3.810 1.229 1.00 91.94 90 ASP A O 1
ATOM 663 N N . ALA A 1 91 ? 14.019 2.031 0.086 1.00 94.25 91 ALA A N 1
ATOM 664 C CA . ALA A 1 91 ? 14.000 2.716 -1.197 1.00 94.25 91 ALA A CA 1
ATOM 665 C C . ALA A 1 91 ? 12.887 3.771 -1.245 1.00 94.25 91 ALA A C 1
ATOM 667 O O . ALA A 1 91 ? 11.708 3.500 -1.008 1.00 94.25 91 ALA A O 1
ATOM 668 N N . THR A 1 92 ? 13.249 4.988 -1.630 1.00 94.31 92 THR A N 1
ATOM 669 C CA . THR A 1 92 ? 12.290 6.068 -1.846 1.00 94.31 92 THR A CA 1
ATOM 670 C C . THR A 1 92 ? 11.471 5.836 -3.117 1.00 94.31 92 THR A C 1
ATOM 672 O O . THR A 1 92 ? 11.922 5.224 -4.087 1.00 94.31 92 THR A O 1
ATOM 675 N N . GLU A 1 93 ? 10.274 6.425 -3.186 1.00 91.69 93 GLU A N 1
ATOM 676 C CA . GLU A 1 93 ? 9.454 6.399 -4.408 1.00 91.69 93 GLU A CA 1
ATOM 677 C C . GLU A 1 93 ? 10.195 6.961 -5.635 1.00 91.69 93 GLU A C 1
ATOM 679 O O . GLU A 1 93 ? 9.954 6.539 -6.769 1.00 91.69 93 GLU A O 1
ATOM 684 N N . ALA A 1 94 ? 11.101 7.922 -5.429 1.00 95.75 94 ALA A N 1
ATOM 685 C CA . ALA A 1 94 ? 11.913 8.491 -6.497 1.00 95.75 94 ALA A CA 1
ATOM 686 C C . ALA A 1 94 ? 12.950 7.491 -7.031 1.00 95.75 94 ALA A C 1
ATOM 688 O O . ALA A 1 94 ? 13.115 7.396 -8.250 1.00 95.75 94 ALA A O 1
ATOM 689 N N . GLU A 1 95 ? 13.598 6.726 -6.152 1.00 97.31 95 GLU A N 1
ATOM 690 C CA . GLU A 1 95 ? 14.546 5.670 -6.528 1.00 97.31 95 GLU A CA 1
ATOM 691 C C . GLU A 1 95 ? 13.832 4.519 -7.237 1.00 97.31 95 GLU A C 1
ATOM 693 O O . GLU A 1 95 ? 14.246 4.131 -8.329 1.00 97.31 95 GLU A O 1
ATOM 698 N N . LEU A 1 96 ? 12.701 4.054 -6.690 1.00 96.50 96 LEU A N 1
ATOM 699 C CA . LEU A 1 96 ? 11.864 3.019 -7.306 1.00 96.50 96 LEU A CA 1
ATOM 700 C C . LEU A 1 96 ? 11.435 3.422 -8.723 1.00 96.50 96 LEU A C 1
ATOM 702 O O . LEU A 1 96 ? 11.565 2.637 -9.660 1.00 96.50 96 LEU A O 1
ATOM 706 N N . ARG A 1 97 ? 10.959 4.660 -8.906 1.00 95.19 97 ARG A N 1
ATOM 707 C CA . ARG A 1 97 ? 10.556 5.170 -10.225 1.00 95.19 97 ARG A CA 1
ATOM 708 C C . ARG A 1 97 ? 11.741 5.274 -11.182 1.00 95.19 97 ARG A C 1
ATOM 710 O O . ARG A 1 97 ? 11.624 4.854 -12.328 1.00 95.19 97 ARG A O 1
ATOM 717 N N . THR A 1 98 ? 12.864 5.824 -10.724 1.00 97.25 98 THR A N 1
ATOM 718 C CA . THR A 1 98 ? 14.070 5.996 -11.550 1.00 97.25 98 THR A CA 1
ATOM 719 C C . THR A 1 98 ? 14.588 4.653 -12.048 1.00 97.25 98 THR A C 1
ATOM 721 O O . THR A 1 98 ? 14.825 4.488 -13.243 1.00 97.25 98 THR A O 1
ATOM 724 N N . ALA A 1 99 ? 14.691 3.670 -11.156 1.00 96.56 99 ALA A N 1
ATOM 725 C CA . ALA A 1 99 ? 15.155 2.337 -11.507 1.00 96.56 99 ALA A CA 1
ATOM 726 C C . ALA A 1 99 ? 14.164 1.592 -12.414 1.00 96.56 99 ALA A C 1
ATOM 728 O O . ALA A 1 99 ? 14.584 0.853 -13.303 1.00 96.56 99 ALA A O 1
ATOM 729 N N . LEU A 1 100 ? 12.853 1.806 -12.237 1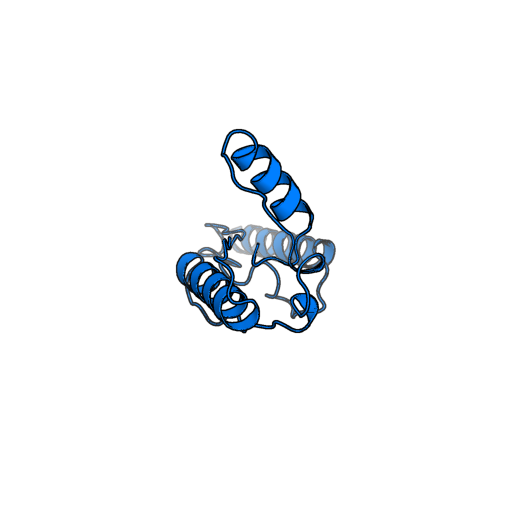.00 95.88 100 LEU A N 1
ATOM 730 C CA . LEU A 1 100 ? 11.849 1.223 -13.125 1.00 95.88 100 LEU A CA 1
ATOM 731 C C . LEU A 1 100 ? 11.966 1.795 -14.543 1.00 95.88 100 LEU A C 1
ATOM 733 O O . LEU A 1 100 ? 11.954 1.032 -15.504 1.00 95.88 100 LEU A O 1
ATOM 737 N N . CYS A 1 101 ? 12.143 3.114 -14.676 1.00 95.12 101 CYS A N 1
ATOM 738 C CA . CYS A 1 101 ? 12.381 3.757 -15.969 1.00 95.12 101 CYS A CA 1
ATOM 739 C C . CYS A 1 101 ? 13.661 3.245 -16.642 1.00 95.12 101 CYS A C 1
ATOM 741 O O . CYS A 1 101 ? 13.630 2.960 -17.836 1.00 95.12 101 CYS A O 1
ATOM 743 N N . ALA A 1 102 ? 14.757 3.095 -15.890 1.00 95.19 102 ALA A N 1
ATOM 744 C CA . ALA A 1 102 ? 16.008 2.548 -16.417 1.00 95.19 102 ALA A CA 1
ATOM 745 C C . ALA A 1 102 ? 15.810 1.127 -16.969 1.00 95.19 102 ALA A C 1
ATOM 747 O O . ALA A 1 102 ? 16.146 0.856 -18.113 1.00 95.19 102 ALA A O 1
ATOM 748 N N . ARG A 1 103 ? 15.132 0.255 -16.213 1.00 94.25 103 ARG A N 1
ATOM 749 C CA . ARG A 1 103 ? 14.856 -1.124 -16.640 1.00 94.25 103 ARG A CA 1
ATOM 750 C C . ARG A 1 103 ? 13.993 -1.209 -17.904 1.00 94.25 103 ARG A C 1
ATOM 752 O O . ARG A 1 103 ? 14.151 -2.131 -18.697 1.00 94.25 103 ARG A O 1
ATOM 759 N N . VAL A 1 104 ? 13.062 -0.270 -18.086 1.00 92.94 104 VAL A N 1
ATOM 760 C CA . VAL A 1 104 ? 12.270 -0.161 -19.323 1.00 92.94 104 VAL A CA 1
ATOM 761 C C . VAL A 1 104 ? 13.131 0.326 -20.491 1.00 92.94 104 VAL A C 1
ATOM 763 O O . VAL A 1 104 ? 12.945 -0.151 -21.608 1.00 92.94 104 VAL A O 1
ATOM 766 N N . ALA A 1 105 ? 14.059 1.257 -20.254 1.00 92.62 105 ALA A N 1
ATOM 767 C CA . ALA A 1 105 ? 14.973 1.746 -21.285 1.00 92.62 105 ALA A CA 1
ATOM 768 C C . ALA A 1 105 ? 15.912 0.635 -21.783 1.00 92.62 105 ALA A C 1
ATOM 770 O O . ALA A 1 105 ? 16.030 0.465 -22.993 1.00 92.62 105 ALA A O 1
ATOM 771 N N . ASP A 1 106 ? 16.468 -0.170 -20.873 1.00 91.88 106 ASP A N 1
ATOM 772 C CA . ASP A 1 106 ? 17.347 -1.298 -21.213 1.00 91.88 106 ASP A CA 1
ATOM 773 C C . ASP A 1 106 ? 16.642 -2.306 -22.142 1.00 91.88 106 ASP A C 1
ATOM 775 O O . ASP A 1 106 ? 17.189 -2.714 -23.164 1.00 91.88 106 ASP A O 1
ATOM 779 N N . LEU A 1 107 ? 15.373 -2.638 -21.864 1.00 89.38 107 LEU A N 1
ATOM 780 C CA . LEU A 1 107 ? 14.576 -3.504 -22.745 1.00 89.38 107 LEU A CA 1
ATOM 781 C C . LEU A 1 107 ? 14.391 -2.931 -24.156 1.00 89.38 107 LEU A C 1
ATOM 783 O O . LEU A 1 107 ? 14.308 -3.682 -25.127 1.00 89.38 107 LEU A O 1
ATOM 787 N N . ALA A 1 108 ? 14.252 -1.610 -24.272 1.00 81.69 108 ALA A N 1
ATOM 788 C CA . ALA A 1 108 ? 14.065 -0.954 -25.560 1.00 81.69 108 ALA A CA 1
ATOM 789 C C . ALA A 1 108 ? 15.360 -0.921 -26.386 1.00 81.69 108 ALA A C 1
ATOM 791 O O . ALA A 1 108 ? 15.289 -0.856 -27.615 1.00 81.69 108 ALA A O 1
ATOM 792 N N . GLU A 1 109 ? 16.521 -0.953 -25.729 1.00 82.00 109 GLU A N 1
ATOM 793 C CA . GLU A 1 109 ? 17.823 -1.096 -26.383 1.00 82.00 109 GLU A CA 1
ATOM 794 C C . GLU A 1 109 ? 18.061 -2.536 -26.850 1.00 82.00 109 GLU A C 1
ATOM 796 O O . GLU A 1 109 ? 18.435 -2.721 -28.004 1.00 82.00 109 GLU A O 1
ATOM 801 N N . ASP A 1 110 ? 17.743 -3.541 -26.026 1.00 75.56 110 ASP A N 1
ATOM 802 C CA . ASP A 1 110 ? 17.881 -4.968 -26.375 1.00 75.56 110 ASP A CA 1
ATOM 803 C C . ASP A 1 110 ? 16.962 -5.413 -27.529 1.00 75.56 110 ASP A C 1
ATOM 805 O O . ASP A 1 110 ? 17.229 -6.404 -28.209 1.00 75.56 110 ASP A O 1
ATOM 809 N N . ALA A 1 111 ? 15.856 -4.699 -27.750 1.00 71.75 111 ALA A N 1
ATOM 810 C CA . ALA A 1 111 ? 14.903 -4.980 -28.822 1.00 71.75 111 ALA A CA 1
ATOM 811 C C . ALA A 1 111 ? 15.296 -4.387 -30.196 1.00 71.75 111 ALA A C 1
ATOM 813 O O . ALA A 1 111 ? 14.531 -4.549 -31.152 1.00 71.75 111 ALA A O 1
ATOM 814 N N . ARG A 1 112 ? 16.428 -3.672 -30.301 1.00 57.47 112 ARG A N 1
ATOM 815 C CA . ARG A 1 112 ? 16.947 -3.066 -31.545 1.00 57.47 112 ARG A CA 1
ATOM 816 C C . ARG A 1 112 ? 17.990 -3.939 -32.231 1.00 57.47 112 ARG A C 1
ATOM 818 O O . ARG A 1 112 ? 17.980 -3.925 -33.483 1.00 57.47 112 ARG A O 1
#

Solvent-accessible surface area (backbone atoms only — not comparable to full-atom values): 6620 Å² total; per-residue (Å²): 59,38,54,90,53,67,66,58,51,54,53,51,42,60,75,41,62,89,48,104,62,87,80,48,50,28,86,74,40,84,70,33,76,79,59,72,78,77,78,79,43,96,39,44,68,47,31,16,49,50,35,13,51,45,43,21,68,69,63,74,44,95,45,52,46,74,54,82,63,48,63,33,74,96,59,79,35,43,59,22,82,36,45,77,40,76,82,38,84,85,47,48,73,66,54,52,50,52,52,50,54,50,57,54,49,54,54,60,59,76,74,108

InterPro domains:
  IPR002637 RdgB/HAM1 [PF01725] (1-103)
  IPR029001 Inosine triphosphate pyrophosphatase-like [G3DSA:3.90.950.10] (1-112)
  IPR029001 Inosine triphosphate pyrophosphatase-like [SSF52972] (1-107)

pLDDT: mean 91.97, std 5.19, range [57.47, 97.31]